Protein AF-A0A0L6J7M9-F1 (afdb_monomer)

Secondary structure (DSSP, 8-state):
-PPPPP-----------BHHHHHHTTSS-HHHHHHHHHHHHH-TT-SEEE-GGG-EEEHHHHHHT-HHHHHHHTSS-HHHHHHHHHHHHHHSBPPS---

pLDDT: mean 79.38, std 16.15, range [40.31, 94.0]

Foldseek 3Di:
DDDDDPPDDPPPPPQQDAVLNCCVVVVFDPVLLLVLLVCVLVPVPDQWDATPQRFIARLVVLCVVQPQLVVQSPDPDPVSNSVSSSVSSRPDRGDPDDD

Radius of gyration: 17.62 Å; Cα contacts (8 Å, |Δi|>4): 112; chains: 1; bounding box: 61×46×29 Å

Solvent-accessible surface area (backbone atoms only — not comparable to full-atom values): 5819 Å² total; per-residue (Å²): 137,84,81,82,76,78,79,72,79,76,67,75,76,77,67,56,53,26,43,50,49,34,39,74,71,67,57,38,54,73,65,56,54,49,51,52,39,52,42,51,74,74,50,73,82,55,46,70,44,81,46,60,97,57,36,55,43,52,49,52,60,17,40,72,75,23,66,66,25,53,59,28,66,76,51,93,47,64,74,55,27,51,54,29,39,45,50,22,50,37,65,28,60,45,65,94,58,72,123

Mean predicted aligned error: 9.48 Å

Nearest PDB structures (foldseek):
  1zdt-assembly3_A  TM=2.499E-01  e=3.755E+00  Homo sapiens

Sequence (99 aa):
MRRPLPYGGRRGQASNPTISDLRKTSDVTDDEITAAVDAVLADLTTESYPLAKGWTLDLVAAIASHKGSQDALLTDRNAYKRNMVHTAILLVPHNNQRP

Structure (mmCIF, N/CA/C/O backbone):
data_AF-A0A0L6J7M9-F1
#
_entry.id   AF-A0A0L6J7M9-F1
#
loop_
_atom_site.group_PDB
_atom_site.id
_atom_site.type_symbol
_atom_site.label_atom_id
_atom_site.label_alt_id
_atom_site.label_comp_id
_atom_site.label_asym_id
_atom_site.label_entity_id
_atom_site.label_seq_id
_atom_site.pdbx_PDB_ins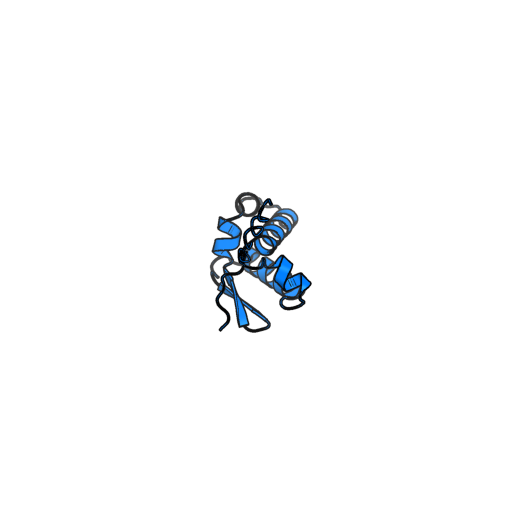_code
_atom_site.Cartn_x
_atom_site.Cartn_y
_atom_site.Cartn_z
_atom_site.occupancy
_atom_site.B_iso_or_equiv
_atom_site.auth_seq_id
_atom_site.auth_comp_id
_atom_site.auth_asym_id
_atom_site.auth_atom_id
_atom_site.pdbx_PDB_model_num
ATOM 1 N N . MET A 1 1 ? -45.779 32.540 2.517 1.00 46.41 1 MET A N 1
ATOM 2 C CA . MET A 1 1 ? -45.076 31.606 3.427 1.00 46.41 1 MET A CA 1
ATOM 3 C C . MET A 1 1 ? -44.293 30.609 2.575 1.00 46.41 1 MET A C 1
ATOM 5 O O . MET A 1 1 ? -44.916 29.848 1.850 1.00 46.41 1 MET A O 1
ATOM 9 N N . ARG A 1 2 ? -42.952 30.669 2.555 1.00 52.62 2 ARG A N 1
ATOM 10 C CA . ARG A 1 2 ? -42.109 29.720 1.799 1.00 52.62 2 ARG A CA 1
ATOM 11 C C . ARG A 1 2 ? -41.695 28.580 2.736 1.00 52.62 2 ARG A C 1
ATOM 13 O O . ARG A 1 2 ? -41.063 28.846 3.753 1.00 52.62 2 ARG A O 1
ATOM 20 N N . ARG A 1 3 ? -42.072 27.3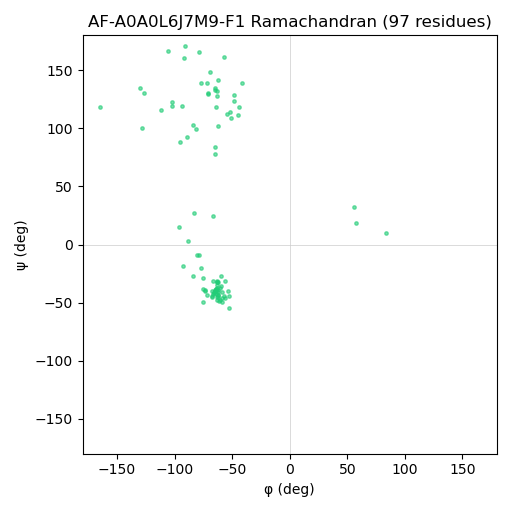37 2.414 1.00 54.62 3 ARG A N 1
ATOM 21 C CA . ARG A 1 3 ? -41.547 26.130 3.080 1.00 54.62 3 ARG A CA 1
ATOM 22 C C . ARG A 1 3 ? -40.036 26.033 2.816 1.00 54.62 3 ARG A C 1
ATOM 24 O O . ARG A 1 3 ? -39.653 26.153 1.651 1.00 54.62 3 ARG A O 1
ATOM 31 N N . PRO A 1 4 ? -39.186 25.789 3.826 1.00 58.59 4 PRO A N 1
ATOM 32 C CA . PRO A 1 4 ? -37.802 25.416 3.576 1.00 58.59 4 PRO A CA 1
ATOM 33 C C . PRO A 1 4 ? -37.763 23.991 3.009 1.00 58.59 4 PRO A C 1
ATOM 35 O O . PRO A 1 4 ? -38.408 23.082 3.534 1.00 58.59 4 PRO A O 1
ATOM 38 N N . LEU A 1 5 ? -37.033 23.807 1.909 1.00 55.75 5 LEU A N 1
ATOM 39 C CA . LEU A 1 5 ? -36.676 22.482 1.410 1.00 55.75 5 LEU A CA 1
ATOM 40 C C . LEU A 1 5 ? -35.764 21.814 2.451 1.00 55.75 5 LEU A C 1
ATOM 42 O O . LEU A 1 5 ? -34.837 22.474 2.931 1.00 55.75 5 LEU A O 1
ATOM 46 N N . PRO A 1 6 ? -35.976 20.536 2.806 1.00 57.47 6 PRO A N 1
ATOM 47 C CA . PRO A 1 6 ? -34.981 19.810 3.571 1.00 57.47 6 PRO A CA 1
ATOM 48 C C . PRO A 1 6 ? -33.736 19.708 2.692 1.00 57.47 6 PRO A C 1
ATOM 50 O O . PRO A 1 6 ? -33.788 19.141 1.599 1.00 57.47 6 PRO A O 1
ATOM 53 N N . TYR A 1 7 ? -32.626 20.288 3.149 1.00 43.38 7 TYR A N 1
ATOM 54 C CA . TYR A 1 7 ? -31.322 19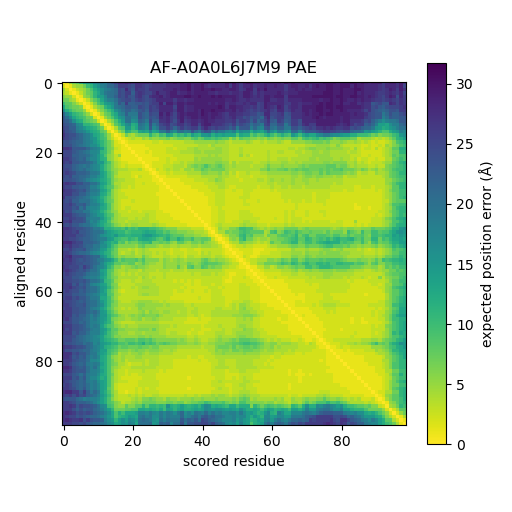.960 2.594 1.00 43.38 7 TYR A CA 1
ATOM 55 C C . TYR A 1 7 ? -31.201 18.441 2.627 1.00 43.38 7 TYR A C 1
ATOM 57 O O . TYR A 1 7 ? -31.254 17.827 3.694 1.00 43.38 7 TYR A O 1
ATOM 65 N N . GLY A 1 8 ? -31.152 17.860 1.428 1.00 47.78 8 GLY A N 1
ATOM 66 C CA . GLY A 1 8 ? -31.109 16.429 1.223 1.00 47.78 8 GLY A CA 1
ATOM 67 C C . GLY A 1 8 ? -30.043 15.822 2.114 1.00 47.78 8 GLY A C 1
ATOM 68 O O . GLY A 1 8 ? -28.896 16.275 2.134 1.00 47.78 8 GLY A O 1
ATOM 69 N N . GLY A 1 9 ? -30.449 14.797 2.860 1.00 46.16 9 GLY A N 1
ATOM 70 C CA . GLY A 1 9 ? -29.518 13.930 3.545 1.00 46.16 9 GLY A CA 1
ATOM 71 C C . GLY A 1 9 ? -28.485 13.455 2.536 1.00 46.16 9 GLY A C 1
ATOM 72 O O . GLY A 1 9 ? -28.782 12.626 1.675 1.00 46.16 9 GLY A O 1
ATOM 73 N N . ARG A 1 10 ? -27.254 13.952 2.672 1.00 46.94 10 ARG A N 1
ATOM 74 C CA . ARG A 1 10 ? -26.089 13.177 2.274 1.00 46.94 10 ARG A CA 1
ATOM 75 C C . ARG A 1 10 ? -26.074 11.985 3.218 1.00 46.94 10 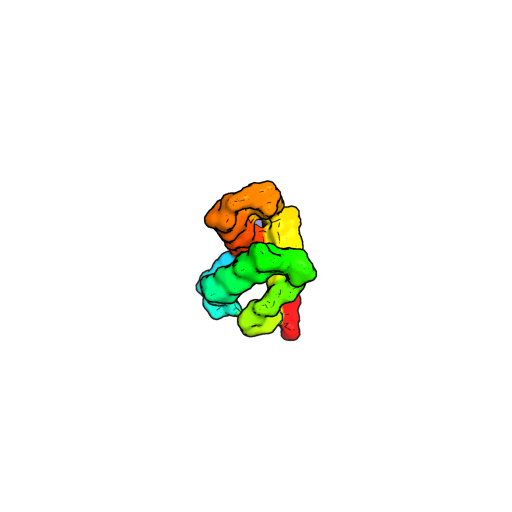ARG A C 1
ATOM 77 O O . ARG A 1 10 ? -25.437 12.018 4.265 1.00 46.94 10 ARG A O 1
ATOM 84 N N . ARG A 1 11 ? -26.853 10.951 2.870 1.00 46.12 11 ARG A N 1
ATOM 85 C CA . ARG A 1 11 ? -26.550 9.583 3.285 1.00 46.12 11 ARG A CA 1
ATOM 86 C C . ARG A 1 11 ? -25.059 9.451 3.046 1.00 46.12 11 ARG A C 1
ATOM 88 O O . ARG A 1 11 ? -24.625 9.711 1.923 1.00 46.12 11 ARG A O 1
ATOM 95 N N . GLY A 1 12 ? -24.309 9.203 4.118 1.00 42.50 12 GLY A N 1
ATOM 96 C CA . GLY A 1 12 ? -22.879 8.985 4.039 1.00 42.50 12 GLY A CA 1
ATOM 97 C C . GLY A 1 12 ? -22.639 8.047 2.874 1.00 42.50 12 GLY A C 1
ATOM 98 O O . GLY A 1 12 ? -23.092 6.904 2.887 1.00 42.50 12 GLY A O 1
ATOM 99 N N . GLN A 1 13 ? -22.018 8.570 1.822 1.00 44.88 13 GLN A N 1
ATOM 100 C CA . GLN A 1 13 ? -21.341 7.716 0.880 1.00 44.88 13 GLN A CA 1
ATOM 101 C C . GLN A 1 13 ? -20.280 7.084 1.765 1.00 44.88 13 GLN A C 1
ATOM 103 O O . GLN A 1 13 ? -19.370 7.776 2.221 1.00 44.88 13 GLN A O 1
ATOM 108 N N . ALA A 1 14 ? -20.517 5.842 2.180 1.00 49.75 14 ALA A N 1
ATOM 109 C CA . ALA A 1 14 ? -19.526 5.047 2.867 1.00 49.75 14 ALA A CA 1
ATOM 110 C C . ALA A 1 14 ? -18.422 4.821 1.834 1.00 49.75 14 ALA A C 1
ATOM 112 O O . ALA A 1 14 ? -18.393 3.806 1.147 1.00 49.75 14 ALA A O 1
ATOM 113 N N . SER A 1 15 ? -17.592 5.842 1.621 1.00 57.94 15 SER A N 1
ATOM 114 C CA . SER A 1 15 ? -16.291 5.676 1.011 1.00 57.94 15 SER A CA 1
ATOM 115 C C . SER A 1 15 ? -15.637 4.623 1.878 1.00 57.94 15 SER A C 1
ATOM 117 O O . SER A 1 15 ? -15.453 4.874 3.070 1.00 57.94 15 SER A O 1
ATOM 119 N N . ASN A 1 16 ? -15.399 3.431 1.331 1.00 65.81 16 ASN A N 1
ATOM 120 C CA . ASN A 1 16 ? -14.607 2.440 2.040 1.00 65.81 16 ASN A CA 1
ATOM 121 C C . ASN A 1 16 ? -13.350 3.154 2.538 1.00 65.81 16 ASN A C 1
ATOM 123 O O . ASN A 1 16 ? -12.672 3.760 1.698 1.00 65.81 16 ASN A O 1
ATOM 127 N N . PRO A 1 17 ? -13.059 3.142 3.855 1.00 74.06 17 PRO A N 1
ATOM 128 C CA . PRO A 1 17 ? -11.795 3.643 4.360 1.00 74.06 17 PRO A CA 1
ATOM 129 C C . PRO A 1 17 ? -10.632 3.203 3.466 1.00 74.06 17 PRO A C 1
ATOM 131 O O . PRO A 1 17 ? -10.589 2.081 2.965 1.00 74.06 17 PRO A O 1
ATOM 134 N N . THR A 1 18 ? -9.683 4.081 3.201 1.00 86.69 18 THR A N 1
ATOM 135 C CA . THR A 1 18 ? -8.422 3.622 2.613 1.00 86.69 18 THR A CA 1
ATOM 136 C C . THR A 1 18 ? -7.557 3.011 3.710 1.00 86.69 18 THR A C 1
ATOM 138 O O . THR A 1 18 ? -7.796 3.242 4.900 1.00 86.69 18 THR A O 1
ATOM 141 N N . ILE A 1 19 ? -6.503 2.278 3.350 1.00 85.94 19 ILE A N 1
ATOM 142 C CA . ILE A 1 19 ? -5.490 1.866 4.339 1.00 85.94 19 ILE A CA 1
ATOM 143 C C . ILE A 1 19 ? -4.900 3.091 5.055 1.00 85.94 19 ILE A C 1
ATOM 145 O O . ILE A 1 19 ? -4.616 3.033 6.250 1.00 85.94 19 ILE A O 1
ATOM 149 N N . SER A 1 20 ? -4.805 4.241 4.374 1.00 85.25 20 SER A N 1
ATOM 150 C CA . SER A 1 20 ? -4.429 5.507 5.016 1.00 85.25 20 SER A CA 1
ATOM 151 C C . SER A 1 20 ? -5.396 5.927 6.122 1.00 85.25 20 SER A C 1
ATOM 153 O O . SER A 1 20 ? -4.966 6.501 7.119 1.00 85.25 20 SER A O 1
ATOM 155 N N . ASP A 1 21 ? -6.695 5.673 5.968 1.00 85.69 21 ASP A N 1
ATOM 156 C CA . ASP A 1 21 ? -7.688 5.982 6.997 1.00 85.69 21 ASP A CA 1
ATOM 157 C C . ASP A 1 21 ? -7.600 5.001 8.172 1.00 85.69 21 ASP A C 1
ATOM 159 O O . ASP A 1 21 ? -7.632 5.449 9.315 1.00 85.69 21 ASP A O 1
ATOM 163 N N . LEU A 1 22 ? -7.361 3.709 7.909 1.00 84.44 22 LEU A N 1
ATOM 164 C CA . LEU A 1 22 ? -7.083 2.713 8.958 1.00 84.44 22 LEU A CA 1
ATOM 165 C C . LEU A 1 22 ? -5.791 3.023 9.729 1.00 84.44 22 LEU A C 1
ATOM 167 O O . LEU A 1 22 ? -5.702 2.813 10.938 1.00 84.44 22 LEU A O 1
ATOM 171 N N . ARG A 1 23 ? -4.784 3.576 9.048 1.00 86.56 23 ARG A N 1
ATOM 172 C CA . ARG A 1 23 ? -3.562 4.065 9.689 1.00 86.56 23 ARG A CA 1
ATOM 173 C C . ARG A 1 23 ? -3.838 5.257 10.602 1.00 86.56 23 ARG A C 1
ATOM 175 O O . ARG A 1 23 ? -3.301 5.318 11.704 1.00 86.56 23 ARG A O 1
ATOM 182 N N . LYS A 1 24 ? -4.687 6.201 10.178 1.00 85.69 24 LYS A N 1
ATOM 183 C CA . LYS A 1 24 ? -5.074 7.361 11.007 1.00 85.69 24 LYS A CA 1
ATOM 184 C C . LYS A 1 24 ? -5.829 6.947 12.271 1.00 85.69 24 LYS A C 1
ATOM 186 O O . LYS A 1 24 ? -5.723 7.642 13.276 1.00 85.69 24 LYS A O 1
ATOM 191 N N . THR A 1 25 ? -6.585 5.849 12.228 1.00 86.94 25 THR A N 1
ATOM 192 C CA . THR A 1 25 ? -7.305 5.298 13.388 1.00 86.94 25 THR A CA 1
ATOM 193 C C . THR A 1 25 ? -6.473 4.310 14.209 1.00 86.94 25 THR A C 1
ATOM 195 O O . THR A 1 25 ? -6.975 3.765 15.193 1.00 86.94 25 THR A O 1
ATOM 198 N N . SER A 1 26 ? -5.202 4.088 13.848 1.00 84.50 26 SER A N 1
ATOM 199 C CA . SER A 1 26 ? -4.327 3.085 14.470 1.00 84.50 26 SER A CA 1
ATOM 200 C C . SER A 1 26 ? -4.925 1.668 14.433 1.00 84.50 26 SER A C 1
ATOM 202 O O . SER A 1 26 ? -4.748 0.859 15.349 1.00 84.50 26 SER A O 1
ATOM 204 N N . ASP A 1 27 ? -5.695 1.366 13.387 1.00 85.69 27 ASP A N 1
ATOM 205 C CA . ASP A 1 27 ? -6.150 0.011 13.077 1.00 85.69 27 ASP A CA 1
ATOM 206 C C . ASP A 1 27 ? -5.110 -0.784 12.293 1.00 85.69 27 ASP A C 1
ATOM 208 O O . ASP A 1 27 ? -5.065 -2.001 12.437 1.00 85.69 27 ASP A O 1
ATOM 212 N N . VAL A 1 28 ? -4.260 -0.084 11.540 1.00 85.69 28 VAL A N 1
ATOM 213 C CA . VAL A 1 28 ? -3.101 -0.626 10.824 1.00 85.69 28 VAL A CA 1
ATOM 214 C C . VAL A 1 28 ? -1.885 0.240 11.149 1.00 85.69 28 VAL A C 1
ATOM 216 O O . VAL A 1 28 ? -1.968 1.469 11.145 1.00 85.69 28 VAL A O 1
ATOM 219 N N . THR A 1 29 ? -0.752 -0.382 11.448 1.00 89.50 29 THR A N 1
ATOM 220 C CA . THR A 1 29 ? 0.502 0.308 11.776 1.00 89.50 29 THR A CA 1
ATOM 221 C C . THR A 1 29 ? 1.385 0.535 10.548 1.00 89.50 29 THR A C 1
ATOM 223 O O . THR A 1 29 ? 1.241 -0.115 9.514 1.00 89.50 29 THR A O 1
ATOM 226 N N . ASP A 1 30 ? 2.325 1.477 10.659 1.00 88.25 30 ASP A N 1
ATOM 227 C CA . ASP A 1 30 ? 3.315 1.746 9.604 1.00 88.25 30 ASP A CA 1
ATOM 228 C C . ASP A 1 30 ? 4.233 0.531 9.359 1.00 88.25 30 ASP A C 1
ATOM 230 O O . ASP A 1 30 ? 4.598 0.248 8.219 1.00 88.25 30 ASP A O 1
ATOM 234 N N . ASP A 1 31 ? 4.520 -0.243 10.412 1.00 90.69 31 ASP A N 1
ATOM 235 C CA .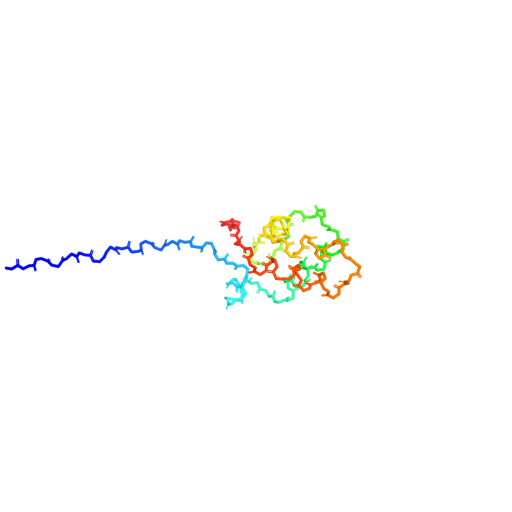 ASP A 1 31 ? 5.253 -1.513 10.341 1.00 90.69 31 ASP A CA 1
ATOM 236 C C . ASP A 1 31 ? 4.512 -2.557 9.497 1.00 90.69 31 ASP A C 1
ATOM 238 O O . ASP A 1 31 ? 5.109 -3.188 8.630 1.00 90.69 31 ASP A O 1
ATOM 242 N N . GLU A 1 32 ? 3.198 -2.705 9.684 1.00 89.62 32 GLU A N 1
ATOM 243 C CA . GLU A 1 32 ? 2.391 -3.639 8.888 1.00 89.62 32 GLU A CA 1
ATOM 244 C C . GLU A 1 32 ? 2.328 -3.239 7.414 1.00 89.62 32 GLU A C 1
ATOM 246 O O . GLU A 1 32 ? 2.433 -4.087 6.529 1.00 89.62 32 GLU A O 1
ATOM 251 N N . ILE A 1 33 ? 2.201 -1.939 7.138 1.00 89.56 33 ILE A N 1
ATOM 252 C CA . ILE A 1 33 ? 2.239 -1.421 5.767 1.00 89.56 33 ILE A CA 1
ATOM 253 C C . ILE A 1 33 ? 3.618 -1.690 5.158 1.00 89.56 33 ILE A C 1
ATOM 255 O O . ILE A 1 33 ? 3.719 -2.126 4.013 1.00 89.56 33 I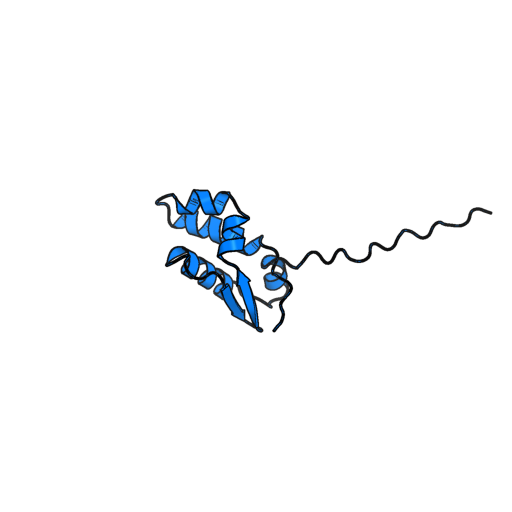LE A O 1
ATOM 259 N N . THR A 1 34 ? 4.686 -1.475 5.924 1.00 92.00 34 THR A N 1
ATOM 260 C CA . THR A 1 34 ? 6.058 -1.741 5.491 1.00 92.00 34 THR A CA 1
ATOM 261 C C . THR A 1 34 ? 6.275 -3.226 5.194 1.00 92.00 34 THR A C 1
ATOM 263 O O . THR A 1 34 ? 6.834 -3.560 4.150 1.00 92.00 34 THR A O 1
ATOM 266 N N . ALA A 1 35 ? 5.769 -4.115 6.049 1.00 91.69 35 ALA A N 1
ATOM 267 C CA . ALA A 1 35 ? 5.836 -5.558 5.852 1.00 91.69 35 ALA A CA 1
ATOM 268 C C . ALA A 1 35 ? 5.042 -6.013 4.615 1.00 91.69 35 ALA A C 1
ATOM 270 O O . ALA A 1 35 ? 5.517 -6.861 3.860 1.00 91.69 35 ALA A O 1
ATOM 271 N N . ALA A 1 36 ? 3.882 -5.405 4.352 1.00 90.06 36 ALA A N 1
ATOM 272 C CA . ALA A 1 36 ? 3.114 -5.639 3.132 1.00 90.06 36 ALA A CA 1
ATOM 273 C C . ALA A 1 36 ? 3.880 -5.190 1.872 1.00 90.06 36 ALA A C 1
ATOM 275 O O . ALA A 1 36 ? 3.882 -5.895 0.863 1.00 90.06 36 ALA A O 1
ATOM 276 N N . VAL A 1 37 ? 4.578 -4.049 1.925 1.00 91.69 37 VAL A N 1
ATOM 277 C CA . VAL A 1 37 ? 5.445 -3.595 0.825 1.00 91.69 37 VAL A CA 1
ATOM 278 C C . VAL A 1 37 ? 6.588 -4.584 0.589 1.00 91.69 37 VAL A C 1
ATOM 280 O O . VAL A 1 37 ? 6.832 -4.956 -0.557 1.00 91.69 37 VAL A O 1
ATOM 283 N N . ASP A 1 38 ? 7.287 -5.018 1.641 1.00 91.25 38 ASP A N 1
ATOM 284 C CA . ASP A 1 38 ? 8.365 -6.007 1.515 1.00 91.25 38 ASP A CA 1
ATOM 285 C C . ASP A 1 38 ? 7.852 -7.340 0.952 1.00 91.25 38 ASP A C 1
ATOM 287 O O . ASP A 1 38 ? 8.522 -7.924 0.104 1.00 91.25 38 ASP A O 1
ATOM 291 N N . ALA A 1 3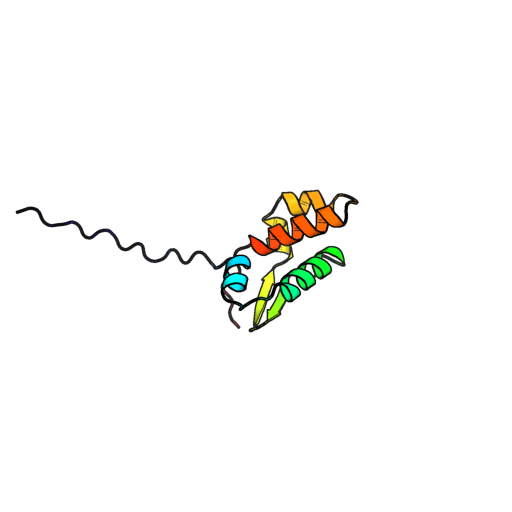9 ? 6.643 -7.776 1.326 1.00 90.00 39 ALA A N 1
ATOM 292 C CA . ALA A 1 39 ? 6.011 -8.965 0.754 1.00 90.00 39 ALA A CA 1
ATOM 293 C C . ALA A 1 39 ? 5.790 -8.828 -0.761 1.00 90.00 39 ALA A C 1
ATOM 295 O O . ALA A 1 39 ? 6.204 -9.706 -1.510 1.00 90.00 39 ALA A O 1
ATOM 296 N N . VAL A 1 40 ? 5.240 -7.700 -1.231 1.00 88.69 40 VAL A N 1
ATOM 297 C CA . VAL A 1 40 ? 5.070 -7.421 -2.673 1.00 88.69 40 VAL A CA 1
ATOM 298 C C . VAL A 1 40 ? 6.402 -7.438 -3.424 1.00 88.69 40 VAL A C 1
ATOM 300 O O . VAL A 1 40 ? 6.470 -7.913 -4.556 1.00 88.69 40 VAL A O 1
ATOM 303 N N . LEU A 1 41 ? 7.456 -6.876 -2.825 1.00 89.12 41 LEU A N 1
ATOM 304 C CA . LEU A 1 41 ? 8.775 -6.803 -3.454 1.00 89.12 41 LEU A CA 1
ATOM 305 C C . LEU A 1 41 ? 9.519 -8.141 -3.441 1.00 89.12 41 LEU A C 1
ATOM 307 O O . LEU A 1 41 ? 10.339 -8.369 -4.330 1.00 89.12 41 LEU A O 1
ATOM 311 N N . ALA A 1 42 ? 9.259 -8.990 -2.447 1.00 89.38 42 ALA A N 1
ATOM 312 C CA . ALA A 1 42 ? 9.813 -10.333 -2.363 1.00 89.38 42 ALA A CA 1
ATOM 313 C C . ALA A 1 42 ? 9.111 -11.281 -3.342 1.00 89.38 42 ALA A C 1
ATOM 315 O O . ALA A 1 42 ? 9.791 -11.975 -4.096 1.00 89.38 42 ALA A O 1
ATOM 316 N N . ASP A 1 43 ? 7.774 -11.293 -3.337 1.00 80.88 43 ASP A N 1
ATOM 317 C CA . ASP A 1 43 ? 6.959 -12.087 -4.251 1.00 80.88 43 ASP A CA 1
ATOM 318 C C . ASP A 1 43 ? 5.482 -11.628 -4.269 1.00 80.88 43 ASP A C 1
ATOM 320 O O . ASP A 1 43 ? 4.762 -11.735 -3.274 1.00 80.88 43 ASP A O 1
ATOM 324 N N . LEU A 1 44 ? 4.990 -11.172 -5.427 1.00 78.81 44 LEU A N 1
ATOM 325 C CA . LEU A 1 44 ? 3.592 -10.744 -5.623 1.00 78.81 44 LEU A CA 1
ATOM 326 C C . LEU A 1 44 ? 2.644 -11.930 -5.911 1.00 78.81 44 LEU A C 1
ATOM 328 O O . LEU A 1 44 ? 1.620 -11.776 -6.569 1.00 78.81 44 LEU A O 1
ATOM 332 N N . THR A 1 45 ? 2.957 -13.137 -5.444 1.00 75.62 45 THR A N 1
ATOM 333 C CA . THR A 1 45 ? 2.027 -14.281 -5.520 1.00 75.62 45 THR A CA 1
ATOM 334 C C . THR A 1 45 ? 0.932 -14.216 -4.461 1.00 75.62 45 THR A C 1
ATOM 336 O O . THR A 1 45 ? -0.114 -14.848 -4.604 1.00 75.62 45 THR A O 1
ATOM 339 N N . THR A 1 46 ? 1.155 -13.449 -3.392 1.00 70.56 46 THR A N 1
ATOM 340 C CA . THR A 1 46 ? 0.198 -13.325 -2.293 1.00 70.56 46 THR A CA 1
ATOM 341 C C . THR A 1 46 ? -0.848 -12.271 -2.635 1.00 70.56 46 THR A C 1
ATOM 343 O O . THR A 1 46 ? -0.590 -11.074 -2.542 1.00 70.56 46 THR A O 1
ATOM 346 N N . GLU A 1 47 ? -2.044 -12.719 -3.015 1.00 76.88 47 GLU A N 1
ATOM 347 C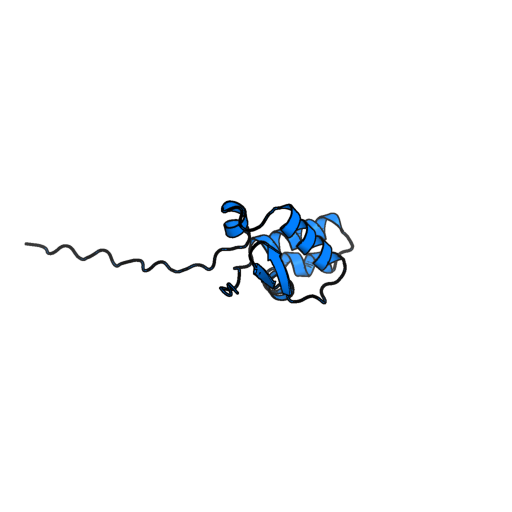 CA . GLU A 1 47 ? -3.177 -11.825 -3.276 1.00 76.88 47 GLU A CA 1
ATOM 348 C C . GLU A 1 47 ? -3.649 -11.152 -1.986 1.00 76.88 47 GLU A C 1
ATOM 350 O O . GLU A 1 47 ? -3.846 -9.945 -1.956 1.00 76.88 47 GLU A O 1
ATOM 355 N N . SER A 1 48 ? -3.774 -11.915 -0.897 1.00 83.69 48 SER A N 1
ATOM 356 C CA . SER A 1 48 ? -4.321 -11.451 0.381 1.00 83.69 48 SER A CA 1
ATOM 357 C C . SER A 1 48 ? -3.257 -11.402 1.474 1.00 83.69 48 SER A C 1
ATOM 359 O O . SER A 1 48 ? -2.751 -12.439 1.899 1.00 83.69 48 SER A O 1
ATOM 361 N N . TYR A 1 49 ? -2.957 -10.206 1.973 1.00 85.88 49 TYR A N 1
ATOM 362 C CA . TYR A 1 49 ? -2.054 -9.994 3.098 1.00 85.88 49 TYR A CA 1
ATOM 363 C C . TYR A 1 49 ? -2.848 -9.720 4.383 1.00 85.88 49 TYR A C 1
ATOM 365 O O . TYR A 1 49 ? -3.599 -8.739 4.434 1.00 85.88 49 TYR A O 1
ATOM 373 N N . PRO A 1 50 ? -2.719 -10.561 5.424 1.00 85.38 50 PRO A N 1
ATOM 374 C CA . PRO A 1 50 ? -3.389 -10.324 6.692 1.00 85.38 50 PRO A CA 1
ATOM 375 C C . PRO A 1 50 ? -2.746 -9.137 7.412 1.00 85.38 50 PRO A C 1
ATOM 377 O O . PRO A 1 50 ? -1.534 -9.078 7.605 1.00 85.38 50 PRO A O 1
ATOM 380 N N . LEU A 1 51 ? -3.586 -8.208 7.840 1.00 83.69 51 LEU A N 1
ATOM 381 C CA . LEU A 1 51 ? -3.244 -7.103 8.721 1.00 83.69 51 LEU A CA 1
ATOM 382 C C . LEU A 1 51 ? -3.807 -7.388 10.124 1.00 83.69 51 LEU A C 1
ATOM 384 O O . LEU A 1 51 ? -4.640 -8.278 10.342 1.00 83.69 51 LEU A O 1
ATOM 388 N N . ALA A 1 52 ? -3.353 -6.624 11.107 1.00 77.44 52 ALA A N 1
ATOM 389 C CA . ALA A 1 52 ? -3.830 -6.678 12.473 1.00 77.44 52 ALA A CA 1
ATOM 390 C C . ALA A 1 52 ? -5.341 -6.426 12.545 1.00 77.44 52 ALA A C 1
ATOM 392 O O . ALA A 1 52 ? -5.983 -5.915 11.625 1.00 77.44 52 ALA A O 1
ATOM 393 N N . LYS A 1 53 ? -5.934 -6.826 13.676 1.00 76.69 53 LYS A N 1
ATOM 394 C CA . LYS A 1 53 ? -7.379 -6.709 13.940 1.00 76.69 53 LYS A CA 1
ATOM 395 C C . LYS A 1 53 ? -8.269 -7.427 12.907 1.00 76.69 53 LYS A C 1
ATOM 397 O O . LYS A 1 53 ? -9.471 -7.171 12.862 1.00 76.69 53 LYS A O 1
ATOM 402 N N . GLY A 1 54 ? -7.697 -8.360 12.140 1.00 80.50 54 GLY A N 1
ATOM 403 C CA . GLY A 1 54 ? -8.415 -9.211 11.192 1.00 80.50 54 GLY A CA 1
ATOM 404 C C . GLY A 1 54 ? -8.664 -8.570 9.828 1.00 80.50 54 GLY A C 1
ATOM 405 O O . GLY A 1 54 ? -9.413 -9.125 9.030 1.00 80.50 54 GLY A O 1
ATOM 406 N N . TRP A 1 55 ? -8.060 -7.416 9.547 1.00 81.62 55 TRP A N 1
ATOM 407 C CA . TRP A 1 55 ? -8.140 -6.807 8.225 1.00 81.62 55 TRP A CA 1
ATOM 408 C C . TRP A 1 55 ? -7.355 -7.630 7.205 1.00 81.62 55 TRP A C 1
ATOM 410 O O . TRP A 1 55 ? -6.352 -8.255 7.531 1.00 81.62 55 TRP A O 1
ATOM 420 N N . THR A 1 56 ? -7.804 -7.627 5.953 1.00 85.69 56 THR A N 1
ATOM 421 C CA . THR A 1 56 ? -7.080 -8.268 4.850 1.00 85.69 56 THR A CA 1
ATOM 422 C C . THR A 1 56 ? -6.879 -7.253 3.737 1.00 85.69 56 THR A C 1
ATOM 424 O O . THR A 1 56 ? -7.820 -6.566 3.335 1.00 85.69 56 THR A O 1
ATOM 427 N N . LEU A 1 57 ? -5.643 -7.139 3.265 1.00 85.62 57 LEU A N 1
ATOM 428 C CA . LEU A 1 57 ? -5.249 -6.261 2.176 1.00 85.62 57 LEU A CA 1
ATOM 429 C C . LEU A 1 57 ? -5.069 -7.079 0.901 1.00 85.62 57 LEU A C 1
ATOM 431 O O . LEU A 1 57 ? -4.248 -7.990 0.867 1.00 85.62 57 LEU A O 1
ATOM 435 N N . ASP A 1 58 ? -5.801 -6.717 -0.148 1.00 87.62 58 ASP A N 1
ATOM 436 C CA . ASP A 1 58 ? -5.587 -7.279 -1.477 1.00 87.62 58 ASP A CA 1
ATOM 437 C C . ASP A 1 58 ? -4.418 -6.553 -2.164 1.00 87.62 58 ASP A C 1
ATOM 439 O O . ASP A 1 58 ? -4.560 -5.428 -2.659 1.00 87.62 58 ASP A O 1
ATOM 443 N N . LEU A 1 59 ? -3.237 -7.175 -2.137 1.00 87.81 59 LEU A N 1
ATOM 444 C CA . LEU A 1 59 ? -2.009 -6.611 -2.695 1.00 87.81 59 LEU A CA 1
ATOM 445 C C . LEU A 1 59 ? -2.090 -6.512 -4.217 1.00 87.81 59 LEU A C 1
ATOM 447 O O . LEU A 1 59 ? -1.670 -5.508 -4.793 1.00 87.81 59 LEU A O 1
ATOM 451 N N . VAL A 1 60 ? -2.666 -7.517 -4.879 1.00 88.69 60 VAL A N 1
ATOM 452 C CA . VAL A 1 60 ? -2.788 -7.533 -6.340 1.00 88.69 60 VAL A CA 1
ATOM 453 C C . VAL A 1 60 ? -3.752 -6.446 -6.796 1.00 88.69 60 VAL A C 1
ATOM 455 O O . VAL A 1 60 ? -3.415 -5.686 -7.704 1.00 88.69 60 VAL A O 1
ATOM 458 N N . ALA A 1 61 ? -4.898 -6.287 -6.132 1.00 86.50 61 ALA A N 1
ATOM 459 C CA . ALA A 1 61 ? -5.840 -5.212 -6.420 1.00 86.50 61 ALA A CA 1
ATOM 460 C C . ALA A 1 61 ? -5.246 -3.825 -6.137 1.00 86.50 61 ALA A C 1
ATOM 462 O O . ALA A 1 61 ? -5.480 -2.895 -6.917 1.00 86.50 61 ALA A O 1
ATOM 463 N N . ALA A 1 62 ? -4.448 -3.673 -5.072 1.00 88.88 62 ALA A N 1
ATOM 464 C CA . ALA A 1 62 ? -3.757 -2.420 -4.768 1.00 88.88 62 ALA A CA 1
ATOM 465 C C . ALA A 1 62 ? -2.787 -2.026 -5.892 1.00 88.88 62 ALA A C 1
ATOM 467 O O . ALA A 1 62 ? -2.834 -0.900 -6.392 1.00 88.88 62 ALA A O 1
ATOM 468 N N . ILE A 1 63 ? -1.956 -2.969 -6.346 1.00 90.56 63 ILE A N 1
ATOM 469 C CA . ILE A 1 63 ? -1.016 -2.746 -7.450 1.00 90.56 63 ILE A CA 1
ATOM 470 C C . ILE A 1 63 ? -1.756 -2.530 -8.773 1.00 90.56 63 ILE A C 1
ATOM 472 O O . ILE A 1 63 ? -1.402 -1.622 -9.524 1.00 90.56 63 ILE A O 1
ATOM 476 N N . ALA A 1 64 ? -2.803 -3.311 -9.053 1.00 89.06 64 ALA A N 1
ATOM 477 C CA . ALA A 1 64 ? -3.606 -3.200 -10.269 1.00 89.06 64 ALA A CA 1
ATOM 478 C C . ALA A 1 64 ? -4.332 -1.851 -10.383 1.00 89.06 64 ALA A C 1
ATOM 480 O O . ALA A 1 64 ? -4.498 -1.328 -11.484 1.00 89.06 64 ALA A O 1
ATOM 481 N N . SER A 1 65 ? -4.722 -1.266 -9.249 1.00 87.44 65 SER A N 1
ATOM 482 C CA . SER A 1 65 ? -5.414 0.025 -9.187 1.00 87.44 65 SER A CA 1
ATOM 483 C C . SER A 1 65 ? -4.472 1.230 -9.303 1.00 87.44 65 SER A C 1
ATOM 485 O O . SER A 1 65 ? -4.941 2.360 -9.442 1.00 87.44 65 SER A O 1
ATOM 487 N N . HIS A 1 66 ? -3.150 1.023 -9.261 1.00 91.31 66 HIS A N 1
ATOM 488 C CA . HIS A 1 66 ? -2.162 2.099 -9.266 1.00 91.31 66 HIS A CA 1
ATOM 489 C C . HIS A 1 66 ? -1.093 1.888 -10.354 1.00 91.31 66 HIS A C 1
ATOM 491 O O . HIS A 1 66 ? -0.104 1.173 -10.190 1.00 91.31 66 HIS A O 1
ATOM 497 N N . LYS A 1 67 ? -1.256 2.593 -11.482 1.00 91.25 67 LYS A N 1
ATOM 498 C CA . LYS A 1 67 ? -0.343 2.514 -12.638 1.00 91.25 67 LYS A CA 1
ATOM 499 C C . LYS A 1 67 ? 1.125 2.766 -12.263 1.00 91.25 67 LYS A C 1
ATOM 501 O O . LYS A 1 67 ? 2.011 2.062 -12.731 1.00 91.25 67 LYS A O 1
ATOM 506 N N . GLY A 1 68 ? 1.387 3.721 -11.366 1.00 90.50 68 GLY A N 1
ATOM 507 C CA . GLY A 1 68 ? 2.751 4.062 -10.952 1.00 90.50 68 GLY A CA 1
ATOM 508 C C . GLY A 1 68 ? 3.492 2.913 -10.261 1.00 90.50 68 GLY A C 1
ATOM 509 O O . GLY A 1 68 ? 4.702 2.784 -10.423 1.00 90.50 68 GLY A O 1
ATOM 510 N N . SER A 1 69 ? 2.789 2.044 -9.528 1.00 90.69 69 SER A N 1
ATOM 511 C CA . SER A 1 69 ? 3.406 0.854 -8.927 1.00 90.69 69 SER A CA 1
ATOM 512 C C . SER A 1 69 ? 3.663 -0.227 -9.961 1.00 90.69 69 SER A C 1
ATOM 514 O O . SER A 1 69 ? 4.718 -0.848 -9.904 1.00 90.69 69 SER A O 1
ATOM 516 N N . GLN A 1 70 ? 2.761 -0.410 -10.928 1.00 92.75 70 GLN A N 1
ATOM 517 C CA . GLN A 1 70 ? 2.982 -1.342 -12.037 1.00 92.75 70 GLN A CA 1
ATOM 518 C C . GLN A 1 70 ? 4.238 -0.958 -12.823 1.00 92.75 70 GLN A C 1
ATOM 520 O O . GLN A 1 70 ? 5.128 -1.785 -13.002 1.00 92.75 70 GLN A O 1
ATOM 525 N N . ASP A 1 71 ? 4.352 0.316 -13.208 1.00 93.69 71 ASP A N 1
ATOM 526 C CA . ASP A 1 71 ? 5.515 0.824 -13.936 1.00 93.69 71 ASP A CA 1
ATOM 527 C C . ASP A 1 71 ? 6.799 0.702 -13.093 1.00 93.69 71 ASP A C 1
ATOM 529 O O . ASP A 1 71 ? 7.851 0.321 -13.603 1.00 93.69 71 ASP A O 1
ATOM 533 N N . ALA A 1 72 ? 6.729 0.966 -11.783 1.00 92.31 72 ALA A N 1
ATOM 534 C CA . ALA A 1 72 ? 7.888 0.856 -10.902 1.00 92.31 72 ALA A CA 1
ATOM 535 C C . ALA A 1 72 ? 8.411 -0.577 -10.763 1.00 92.31 72 ALA A C 1
ATOM 537 O O . ALA A 1 72 ? 9.632 -0.769 -10.758 1.00 92.31 72 ALA A O 1
ATOM 538 N N . LEU A 1 73 ? 7.521 -1.574 -10.682 1.00 89.25 73 LEU A N 1
ATOM 539 C CA . LEU A 1 73 ? 7.893 -2.990 -10.573 1.00 89.25 73 LEU A CA 1
ATOM 540 C C . LEU A 1 73 ? 8.724 -3.474 -11.773 1.00 89.25 73 LEU A C 1
ATOM 542 O O . LEU A 1 73 ? 9.572 -4.346 -11.592 1.00 89.25 73 LEU A O 1
ATOM 546 N N . LEU A 1 74 ? 8.564 -2.846 -12.944 1.00 92.06 74 LEU A N 1
ATOM 547 C CA . LEU A 1 74 ? 9.330 -3.129 -14.165 1.00 92.06 74 LEU A CA 1
ATOM 548 C C . LEU A 1 74 ? 10.740 -2.510 -14.189 1.00 92.06 74 LEU A C 1
ATOM 550 O O . LEU A 1 74 ? 11.513 -2.782 -15.102 1.00 92.06 74 LEU A O 1
ATOM 554 N N . THR A 1 75 ? 11.084 -1.651 -13.228 1.00 90.62 75 THR A N 1
ATOM 555 C CA . THR A 1 75 ? 12.413 -1.014 -13.150 1.00 90.62 75 THR A CA 1
ATOM 556 C C . THR A 1 75 ? 13.388 -1.838 -12.302 1.00 90.62 75 THR A C 1
ATOM 558 O O . THR A 1 75 ? 12.968 -2.721 -11.573 1.00 90.62 75 THR A O 1
ATOM 561 N N . ASP A 1 76 ? 14.681 -1.507 -12.281 1.00 89.50 76 ASP A N 1
ATOM 562 C CA . ASP A 1 76 ? 15.651 -2.076 -11.317 1.00 89.50 76 ASP A CA 1
ATOM 563 C C . ASP A 1 76 ? 15.881 -1.174 -10.087 1.00 89.50 76 ASP A C 1
ATOM 565 O O . ASP A 1 76 ? 16.841 -1.317 -9.331 1.00 89.50 76 ASP A O 1
ATOM 569 N N . ARG A 1 77 ? 15.005 -0.185 -9.871 1.00 90.31 77 ARG A N 1
ATOM 570 C CA . ARG A 1 77 ? 15.184 0.841 -8.835 1.00 90.31 77 ARG A CA 1
ATOM 571 C C . ARG A 1 77 ? 14.442 0.465 -7.556 1.00 90.31 77 ARG A C 1
ATOM 573 O O . ARG A 1 77 ? 13.314 0.902 -7.347 1.00 90.31 77 ARG A O 1
ATOM 580 N N . ASN A 1 78 ? 15.095 -0.274 -6.660 1.00 88.19 78 ASN A N 1
ATOM 581 C CA . ASN A 1 78 ? 14.479 -0.757 -5.410 1.00 88.19 78 ASN A CA 1
ATOM 582 C C . ASN A 1 78 ? 13.819 0.347 -4.565 1.00 88.19 78 ASN A C 1
ATOM 584 O O . ASN A 1 78 ? 12.680 0.191 -4.130 1.00 88.19 78 ASN A O 1
ATOM 588 N N . ALA A 1 79 ? 14.481 1.494 -4.388 1.00 89.94 79 ALA A N 1
ATOM 589 C CA . ALA A 1 79 ? 13.904 2.619 -3.645 1.00 89.94 79 ALA A CA 1
ATOM 590 C C . ALA A 1 79 ? 12.633 3.181 -4.314 1.00 89.94 79 ALA A C 1
ATOM 592 O O . ALA A 1 79 ? 11.671 3.540 -3.636 1.00 89.94 79 ALA A O 1
ATOM 593 N N . TYR A 1 80 ? 12.607 3.218 -5.650 1.00 91.56 80 TYR A N 1
ATOM 594 C CA . TYR A 1 80 ? 11.452 3.685 -6.414 1.00 91.56 80 TYR A CA 1
ATOM 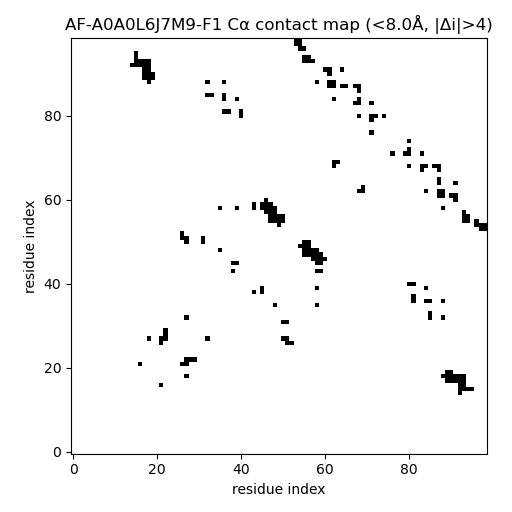595 C C . TYR A 1 80 ? 10.290 2.687 -6.351 1.00 91.56 80 TYR A C 1
ATOM 597 O O . TYR A 1 80 ? 9.158 3.100 -6.097 1.00 91.56 80 TYR A O 1
ATOM 605 N N . LYS A 1 81 ? 10.576 1.381 -6.482 1.00 93.00 81 LYS A N 1
ATOM 606 C CA . LYS A 1 81 ? 9.595 0.302 -6.285 1.00 93.00 81 LYS A CA 1
ATOM 607 C C . LYS A 1 81 ? 8.905 0.424 -4.936 1.00 93.00 81 LYS A C 1
ATOM 609 O O . LYS A 1 81 ? 7.684 0.538 -4.887 1.00 93.00 81 LYS A O 1
ATOM 614 N N . ARG A 1 82 ? 9.692 0.481 -3.857 1.00 93.31 82 ARG A N 1
ATOM 615 C CA . ARG A 1 82 ? 9.181 0.569 -2.484 1.00 93.31 82 ARG A CA 1
ATOM 616 C C . ARG A 1 82 ? 8.254 1.770 -2.310 1.00 93.31 82 ARG A C 1
ATOM 618 O O . ARG A 1 82 ? 7.157 1.617 -1.790 1.00 93.31 82 ARG A O 1
ATOM 625 N N . ASN A 1 83 ? 8.648 2.942 -2.811 1.00 93.75 83 ASN A N 1
ATOM 626 C CA . ASN A 1 83 ? 7.848 4.160 -2.684 1.00 93.75 83 ASN A CA 1
ATOM 627 C C . ASN A 1 83 ? 6.517 4.097 -3.459 1.00 93.75 83 ASN A C 1
ATOM 629 O O . ASN A 1 83 ? 5.479 4.537 -2.961 1.00 93.75 83 ASN A O 1
ATOM 633 N N . MET A 1 84 ? 6.526 3.544 -4.675 1.00 94.00 84 MET A N 1
ATOM 634 C CA . MET A 1 84 ? 5.311 3.436 -5.490 1.00 94.00 84 MET A CA 1
ATOM 635 C C . MET A 1 84 ? 4.361 2.353 -4.972 1.00 94.00 84 MET A C 1
ATOM 637 O O . MET A 1 84 ? 3.156 2.588 -4.929 1.00 94.00 84 MET A O 1
ATOM 641 N N . VAL A 1 85 ? 4.886 1.207 -4.527 1.00 92.25 85 VAL A N 1
ATOM 642 C CA . VAL A 1 85 ? 4.100 0.140 -3.882 1.00 92.25 85 VAL A CA 1
ATOM 643 C C . VAL A 1 85 ? 3.486 0.638 -2.572 1.00 92.25 85 VAL A C 1
ATOM 645 O O . VAL A 1 85 ? 2.293 0.459 -2.348 1.00 92.25 85 VAL A O 1
ATOM 648 N N . HIS A 1 86 ? 4.262 1.344 -1.745 1.00 93.62 86 HIS A N 1
ATOM 649 C CA . HIS A 1 86 ? 3.762 1.966 -0.518 1.00 93.62 86 HIS A CA 1
ATOM 650 C C . HIS A 1 86 ? 2.599 2.928 -0.798 1.00 93.62 86 HIS A C 1
ATOM 652 O O . HIS A 1 86 ? 1.563 2.879 -0.140 1.00 93.62 86 HIS A O 1
ATOM 658 N N . THR A 1 87 ? 2.738 3.761 -1.832 1.00 92.44 87 THR A N 1
ATOM 659 C CA . THR A 1 87 ? 1.677 4.682 -2.260 1.00 92.44 87 THR A CA 1
ATOM 660 C C . THR A 1 87 ? 0.425 3.932 -2.722 1.00 92.44 87 THR A C 1
ATOM 662 O O . THR A 1 87 ? -0.680 4.293 -2.329 1.00 92.44 87 THR A O 1
ATOM 665 N N . ALA A 1 88 ? 0.582 2.863 -3.507 1.00 92.38 88 ALA A N 1
ATOM 666 C CA . ALA A 1 88 ? -0.534 2.042 -3.973 1.00 92.38 88 ALA A CA 1
ATOM 667 C C . ALA A 1 88 ? -1.333 1.437 -2.808 1.00 92.38 88 ALA A C 1
ATOM 669 O O . ALA A 1 88 ? -2.558 1.547 -2.773 1.00 92.38 88 ALA A O 1
ATOM 670 N N . ILE A 1 89 ? -0.633 0.873 -1.820 1.00 90.50 89 ILE A N 1
ATOM 671 C CA . ILE A 1 89 ? -1.239 0.295 -0.614 1.00 90.50 89 ILE A CA 1
ATOM 672 C C . ILE A 1 89 ? -1.980 1.363 0.194 1.00 90.50 89 ILE A C 1
ATOM 674 O O . ILE A 1 89 ? -3.082 1.121 0.669 1.00 90.50 89 ILE A O 1
ATOM 678 N N . LEU A 1 90 ? -1.425 2.566 0.327 1.00 89.31 90 LEU A N 1
ATOM 679 C CA . LEU A 1 90 ? -2.076 3.647 1.068 1.00 89.31 90 LEU A CA 1
ATOM 680 C C . LEU A 1 90 ? -3.368 4.154 0.412 1.00 89.31 90 LEU A C 1
ATOM 682 O O . LEU A 1 90 ? -4.261 4.617 1.129 1.00 89.31 90 LEU A O 1
ATOM 686 N N . LEU A 1 91 ? -3.453 4.101 -0.919 1.00 88.62 91 LEU A N 1
ATOM 687 C CA . LEU A 1 91 ? -4.566 4.647 -1.701 1.00 88.62 91 LEU A CA 1
ATOM 688 C C . LEU A 1 91 ? -5.674 3.634 -1.993 1.00 88.62 91 LEU A C 1
ATOM 690 O O . LEU A 1 91 ? -6.782 4.050 -2.338 1.00 88.62 91 LEU A O 1
ATOM 694 N N . VAL A 1 92 ? -5.404 2.331 -1.876 1.00 85.50 92 VAL A N 1
ATOM 695 C CA . VAL A 1 92 ? -6.427 1.321 -2.147 1.00 85.50 92 VAL A CA 1
ATOM 696 C C . VAL A 1 92 ? -7.556 1.436 -1.110 1.00 85.50 92 VAL A C 1
ATOM 698 O O . VAL A 1 92 ? -7.288 1.551 0.096 1.00 85.50 92 VAL A O 1
ATOM 701 N N . PRO A 1 93 ? -8.831 1.435 -1.540 1.00 77.31 93 PRO A N 1
ATOM 702 C CA . PRO A 1 93 ? -9.929 1.255 -0.606 1.00 77.31 93 PRO A CA 1
ATOM 703 C C . PRO A 1 93 ? -9.792 -0.134 0.021 1.00 77.31 93 PRO A C 1
ATOM 705 O O . PRO A 1 93 ? -9.679 -1.127 -0.696 1.00 77.31 93 PRO A O 1
ATOM 708 N N . HIS A 1 94 ? -9.813 -0.227 1.351 1.00 69.81 94 HIS A N 1
ATOM 709 C CA . HIS A 1 94 ? -9.929 -1.539 1.986 1.00 69.81 94 HIS A CA 1
ATOM 710 C C . HIS A 1 94 ? -11.283 -2.155 1.575 1.00 69.81 94 HIS A C 1
ATOM 712 O O . HIS A 1 94 ? -12.278 -1.437 1.429 1.00 69.81 94 HIS A O 1
ATOM 718 N N . ASN A 1 95 ? -11.348 -3.460 1.316 1.00 58.47 95 ASN A N 1
ATOM 719 C CA . ASN A 1 95 ? -12.630 -4.118 1.063 1.00 58.47 95 ASN A CA 1
ATOM 720 C C . ASN A 1 95 ? -13.349 -4.323 2.407 1.00 58.47 95 ASN A C 1
ATOM 722 O O . ASN A 1 95 ? -12.712 -4.688 3.390 1.00 58.47 95 ASN A O 1
ATOM 726 N N . ASN A 1 96 ? -14.668 -4.095 2.461 1.00 44.16 96 ASN A N 1
ATOM 727 C CA . ASN A 1 96 ? -15.494 -4.080 3.688 1.00 44.16 96 ASN A CA 1
ATOM 728 C C . ASN A 1 96 ? -15.641 -5.441 4.410 1.00 44.16 96 ASN A C 1
ATOM 730 O O . ASN A 1 96 ? -16.623 -5.668 5.118 1.00 44.16 96 ASN A O 1
ATOM 734 N N . GLN A 1 97 ? -14.708 -6.373 4.249 1.00 43.25 97 GLN A N 1
ATOM 735 C CA . GLN A 1 97 ? -14.729 -7.636 4.972 1.00 43.25 97 GLN A CA 1
ATOM 736 C C . GLN A 1 97 ? -13.984 -7.470 6.297 1.00 43.25 97 GLN A C 1
ATOM 738 O O . GLN A 1 97 ? -12.770 -7.629 6.382 1.00 43.25 97 GLN A O 1
ATOM 743 N N . ARG A 1 98 ? -14.745 -7.129 7.340 1.00 40.31 98 ARG A N 1
ATOM 744 C CA . ARG A 1 98 ? -14.390 -7.504 8.713 1.00 40.31 98 ARG A CA 1
ATOM 745 C C . ARG A 1 98 ? -14.637 -9.021 8.842 1.00 40.31 98 ARG A C 1
ATOM 747 O O . ARG A 1 98 ? -15.643 -9.466 8.282 1.00 40.31 98 ARG A O 1
ATOM 754 N N . PRO A 1 99 ? -13.766 -9.802 9.505 1.00 52.00 99 PRO A N 1
ATOM 755 C CA . PRO A 1 99 ? -14.039 -11.213 9.776 1.00 52.00 99 PRO A CA 1
ATOM 756 C C . PRO A 1 99 ? -15.305 -11.399 10.618 1.00 52.00 99 PRO A C 1
ATOM 758 O O . PRO A 1 99 ? -15.642 -10.479 11.406 1.00 52.00 99 PRO A O 1
#